Protein AF-A0AAU0QJY4-F1 (afdb_monomer_lite)

Sequence (102 aa):
MRVPVTRESMEHEYDYDPIPFKVVSFLWDELPRDVQAQIIDDGLVGECWPGMDYALWYAAHHDLIVPGYLLDMVEEEMNKTGDYCGLISSIATLRATNSKMA

pLDDT: mean 88.38, std 10.0, range [55.97, 97.38]

Radius of gyration: 12.96 Å; chains: 1; bounding box: 31×26×38 Å

Foldseek 3Di:
DQDDLDPVLLCVLCVVPVLLSVQCNVCVVVDDSVLSSVCSVCSVVVNSVVSSLSSLQCCLVVLHADDPVSLVVVVVVCVVVVPDPNNPVSSVSNVVSVVVVD

Structure (mmCIF, N/CA/C/O backbone):
data_AF-A0AAU0QJY4-F1
#
_entry.id   AF-A0AAU0QJY4-F1
#
loop_
_atom_site.group_PDB
_atom_site.id
_atom_site.type_symbol
_atom_site.label_atom_id
_atom_site.label_alt_id
_atom_site.label_comp_id
_atom_site.label_asym_id
_atom_site.label_entity_id
_atom_site.label_seq_id
_atom_site.pdbx_PDB_ins_code
_atom_site.Cartn_x
_atom_site.Cartn_y
_atom_site.Cartn_z
_atom_site.occupancy
_atom_site.B_iso_or_equiv
_atom_site.auth_seq_id
_atom_site.auth_comp_id
_atom_site.auth_asym_id
_atom_site.auth_atom_id
_atom_site.pdbx_PDB_model_num
ATOM 1 N N . MET A 1 1 ? 8.541 -3.153 -21.804 1.00 56.38 1 MET A N 1
ATOM 2 C CA . MET A 1 1 ? 8.142 -4.569 -21.634 1.00 56.38 1 MET A CA 1
ATOM 3 C C . MET A 1 1 ? 7.015 -4.548 -20.614 1.00 56.38 1 MET A C 1
ATOM 5 O O . MET A 1 1 ? 7.189 -3.836 -19.641 1.00 56.38 1 MET A O 1
ATOM 9 N N . ARG A 1 2 ? 5.849 -5.166 -20.852 1.00 73.19 2 ARG A N 1
ATOM 10 C CA . ARG A 1 2 ? 4.799 -5.205 -19.813 1.00 73.19 2 ARG A CA 1
ATOM 11 C C . ARG A 1 2 ? 5.131 -6.336 -18.851 1.00 73.19 2 ARG A C 1
ATOM 13 O O . ARG A 1 2 ? 5.267 -7.470 -19.310 1.00 73.19 2 ARG A O 1
ATOM 20 N N . VAL A 1 3 ? 5.304 -6.018 -17.575 1.00 81.62 3 VAL A N 1
ATOM 21 C CA . VAL A 1 3 ? 5.555 -7.022 -16.541 1.00 81.62 3 VAL A CA 1
ATOM 22 C C . VAL A 1 3 ? 4.260 -7.793 -16.270 1.00 81.62 3 VAL A C 1
ATOM 24 O O . VAL A 1 3 ? 3.171 -7.216 -16.352 1.00 81.62 3 VAL A O 1
ATOM 27 N N . PRO A 1 4 ? 4.323 -9.117 -16.049 1.00 91.81 4 PRO A N 1
ATOM 28 C CA . PRO A 1 4 ? 3.143 -9.896 -15.704 1.00 91.81 4 PRO A CA 1
ATOM 29 C C . PRO A 1 4 ? 2.479 -9.385 -14.419 1.00 91.81 4 PRO A C 1
ATOM 31 O O . PRO A 1 4 ? 3.147 -9.165 -13.418 1.00 91.81 4 PRO A O 1
ATOM 34 N N . VAL A 1 5 ? 1.147 -9.275 -14.409 1.00 94.94 5 VAL A N 1
ATOM 35 C CA . VAL A 1 5 ? 0.397 -8.934 -13.188 1.00 94.94 5 VAL A CA 1
ATOM 36 C C . VAL A 1 5 ? 0.322 -10.168 -12.291 1.00 94.94 5 VAL A C 1
ATOM 38 O O . VAL A 1 5 ? -0.579 -11.001 -12.435 1.00 94.94 5 VAL A O 1
ATOM 41 N N . THR A 1 6 ? 1.329 -10.333 -11.435 1.00 96.19 6 THR A N 1
ATOM 42 C CA . THR A 1 6 ? 1.496 -11.484 -10.540 1.00 96.19 6 THR A CA 1
ATOM 43 C C . THR A 1 6 ? 2.076 -11.053 -9.197 1.00 96.19 6 THR A C 1
ATOM 45 O O . THR A 1 6 ? 2.751 -10.029 -9.115 1.00 96.19 6 THR A O 1
ATOM 48 N N . ARG A 1 7 ? 1.846 -11.864 -8.155 1.00 96.38 7 ARG A N 1
ATOM 49 C CA . ARG A 1 7 ? 2.431 -11.636 -6.826 1.00 96.38 7 ARG A CA 1
ATOM 50 C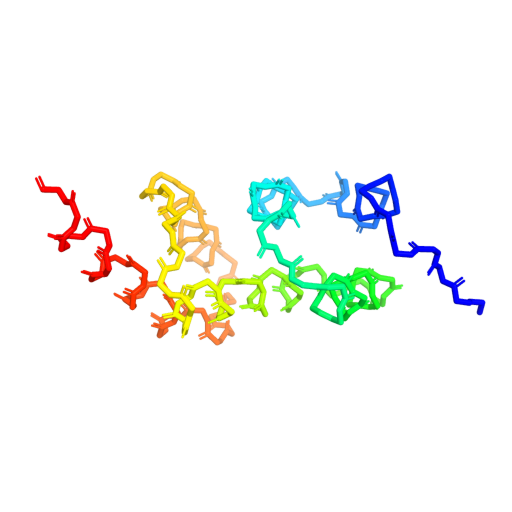 C . ARG A 1 7 ? 3.961 -11.619 -6.875 1.00 96.38 7 ARG A C 1
ATOM 52 O O . ARG A 1 7 ? 4.554 -10.741 -6.275 1.00 96.38 7 ARG A O 1
ATOM 59 N N . GLU A 1 8 ? 4.574 -12.530 -7.629 1.00 97.06 8 GLU A N 1
ATOM 60 C CA . GLU A 1 8 ? 6.035 -12.604 -7.797 1.00 97.06 8 GLU A CA 1
ATOM 61 C C . GLU A 1 8 ? 6.604 -11.327 -8.431 1.00 97.06 8 GLU A C 1
ATOM 63 O O . GLU A 1 8 ? 7.637 -10.825 -8.003 1.00 97.06 8 GLU A O 1
ATOM 68 N N . SER A 1 9 ? 5.907 -10.761 -9.420 1.00 95.00 9 SER A N 1
ATOM 69 C CA . SER A 1 9 ? 6.300 -9.476 -10.000 1.00 95.00 9 SER A CA 1
ATOM 70 C C . SER A 1 9 ? 6.170 -8.334 -8.997 1.00 95.00 9 SER A C 1
ATOM 72 O O . SER A 1 9 ? 7.101 -7.556 -8.865 1.00 95.00 9 SER A O 1
ATOM 74 N N . MET A 1 10 ? 5.066 -8.261 -8.247 1.00 95.75 10 MET A N 1
ATOM 75 C CA . MET A 1 10 ? 4.928 -7.268 -7.176 1.00 95.75 10 MET A CA 1
ATOM 76 C C . MET A 1 10 ? 6.032 -7.417 -6.120 1.00 95.75 10 MET A C 1
ATOM 78 O O . MET A 1 10 ? 6.646 -6.425 -5.754 1.00 95.75 10 MET A O 1
ATOM 82 N N . GLU A 1 11 ? 6.330 -8.644 -5.681 1.00 96.25 11 GLU A N 1
ATOM 83 C CA . GLU A 1 11 ? 7.413 -8.930 -4.735 1.00 96.25 11 GLU A CA 1
ATOM 84 C C . GLU A 1 11 ? 8.759 -8.429 -5.259 1.00 96.25 11 GLU A C 1
ATOM 86 O O . GLU A 1 11 ? 9.465 -7.740 -4.532 1.00 96.25 11 GLU A O 1
ATOM 91 N N . HIS A 1 12 ? 9.087 -8.714 -6.521 1.00 95.75 12 HIS A N 1
ATOM 92 C CA . HIS A 1 12 ? 10.338 -8.267 -7.131 1.00 95.75 12 HIS A CA 1
ATOM 93 C C . HIS A 1 12 ? 10.472 -6.743 -7.178 1.00 95.75 12 HIS A C 1
ATOM 95 O O . HIS A 1 12 ? 11.543 -6.222 -6.890 1.00 95.75 12 HIS A O 1
ATOM 101 N N . GLU A 1 13 ? 9.399 -6.031 -7.529 1.00 94.56 13 GLU A N 1
ATOM 102 C CA . GLU A 1 13 ? 9.454 -4.571 -7.6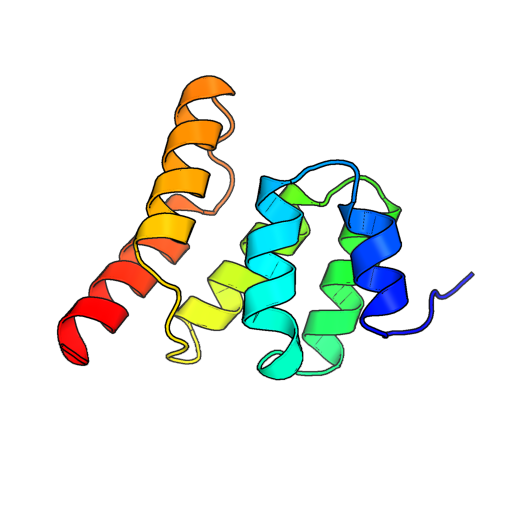39 1.00 94.56 13 GLU A CA 1
ATOM 103 C C . GLU A 1 13 ? 9.431 -3.870 -6.274 1.00 94.56 13 GLU A C 1
ATOM 105 O O . GLU A 1 13 ? 9.817 -2.714 -6.194 1.00 94.56 13 GLU A O 1
ATOM 110 N N . TYR A 1 14 ? 8.991 -4.538 -5.202 1.00 94.56 14 TYR A N 1
ATOM 111 C CA . TYR A 1 14 ? 8.821 -3.928 -3.877 1.00 94.56 14 TYR A CA 1
ATOM 112 C C . TYR A 1 14 ? 9.837 -4.406 -2.826 1.00 94.56 14 TYR A C 1
ATOM 114 O O . TYR A 1 14 ? 9.903 -3.813 -1.748 1.00 94.56 14 TYR A O 1
ATOM 122 N N . ASP A 1 15 ? 10.630 -5.453 -3.087 1.00 94.00 15 ASP A N 1
ATOM 123 C CA . ASP A 1 15 ? 11.485 -6.105 -2.077 1.00 94.00 15 ASP A CA 1
ATOM 124 C C . ASP A 1 15 ? 12.536 -5.191 -1.420 1.00 94.00 15 ASP A C 1
ATOM 126 O O . ASP A 1 15 ? 13.010 -5.480 -0.315 1.00 94.00 15 ASP A O 1
ATOM 130 N N . TYR A 1 16 ? 12.872 -4.072 -2.062 1.00 91.69 16 TYR A N 1
ATOM 131 C CA . TYR A 1 16 ? 13.857 -3.114 -1.577 1.00 91.69 16 TYR A CA 1
ATOM 132 C C . TYR A 1 16 ? 13.330 -2.192 -0.468 1.00 91.69 16 TYR A C 1
ATOM 134 O O . TYR A 1 16 ? 14.142 -1.661 0.296 1.00 91.69 16 TYR A O 1
ATOM 142 N N . ASP A 1 17 ? 12.008 -1.999 -0.357 1.00 91.00 17 ASP A N 1
ATOM 143 C CA . ASP A 1 17 ? 11.388 -1.202 0.705 1.00 91.00 17 ASP A CA 1
ATOM 144 C C . ASP A 1 17 ? 10.390 -2.044 1.522 1.00 91.00 17 ASP A C 1
ATOM 146 O O . ASP A 1 17 ? 9.275 -2.341 1.074 1.00 91.00 17 ASP A O 1
ATOM 150 N N . PRO A 1 18 ? 10.750 -2.424 2.764 1.00 93.25 18 PRO A N 1
ATOM 151 C CA . PRO A 1 18 ? 9.961 -3.360 3.550 1.00 93.25 18 PRO A CA 1
ATOM 152 C C . PRO A 1 18 ? 8.583 -2.826 3.962 1.00 93.25 18 PRO A C 1
ATOM 154 O O . PRO A 1 18 ? 7.750 -3.633 4.384 1.00 93.25 18 PRO A O 1
ATOM 157 N N . ILE A 1 19 ? 8.328 -1.513 3.914 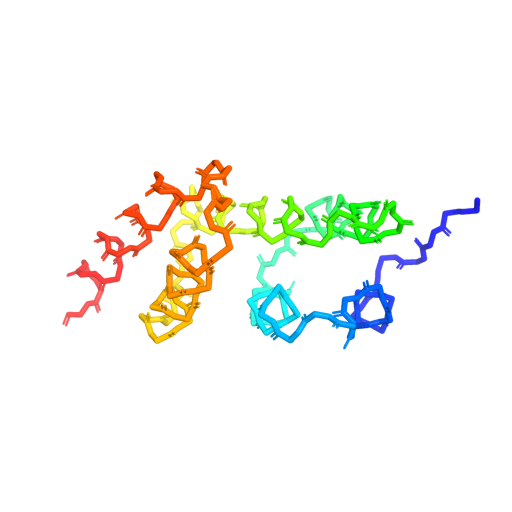1.00 93.19 19 ILE A N 1
ATOM 158 C CA . ILE A 1 19 ? 7.049 -0.938 4.358 1.00 93.19 19 ILE A CA 1
ATOM 159 C C . ILE A 1 19 ? 5.990 -1.009 3.250 1.00 93.19 19 ILE A C 1
ATOM 161 O O . ILE A 1 19 ? 5.007 -1.733 3.461 1.00 93.19 19 ILE A O 1
ATOM 165 N N . PRO A 1 20 ? 6.187 -0.389 2.067 1.00 93.44 20 PRO A N 1
ATOM 166 C CA . PRO A 1 20 ? 5.333 -0.597 0.903 1.00 93.44 20 PRO A CA 1
ATOM 167 C C . PRO A 1 20 ? 5.111 -2.076 0.611 1.00 93.44 20 PRO A C 1
ATOM 169 O O . PRO A 1 20 ? 3.970 -2.503 0.429 1.00 93.44 20 PRO A O 1
ATOM 172 N N . PHE A 1 21 ? 6.176 -2.880 0.675 1.00 95.88 21 PHE A N 1
ATOM 173 C CA . PHE A 1 21 ? 6.089 -4.309 0.420 1.00 95.88 21 PHE A CA 1
ATOM 174 C C . PHE A 1 21 ? 5.098 -5.027 1.341 1.00 95.88 21 PHE A C 1
ATOM 176 O O . PHE A 1 21 ? 4.243 -5.777 0.869 1.00 95.88 21 PHE A O 1
ATOM 183 N N . LYS A 1 22 ? 5.171 -4.792 2.658 1.00 96.56 22 LYS A N 1
ATOM 184 C CA . LYS A 1 22 ? 4.269 -5.430 3.631 1.00 96.56 22 LYS A CA 1
ATOM 185 C C . LYS A 1 22 ? 2.813 -5.039 3.411 1.00 96.56 22 LYS A C 1
ATOM 187 O O . LYS A 1 22 ? 1.941 -5.902 3.495 1.00 96.56 22 LYS A O 1
ATOM 192 N N . VAL A 1 23 ? 2.554 -3.759 3.152 1.00 95.31 23 VAL A N 1
ATOM 193 C CA . VAL A 1 23 ? 1.195 -3.237 2.962 1.00 95.31 23 VAL A CA 1
ATOM 194 C C . VAL A 1 23 ? 0.579 -3.790 1.680 1.00 95.31 23 VAL A C 1
ATOM 196 O O . VAL A 1 23 ? -0.513 -4.358 1.718 1.00 95.31 23 VAL A O 1
ATOM 199 N N . VAL A 1 24 ? 1.295 -3.692 0.559 1.00 96.31 24 VAL A N 1
ATOM 200 C CA . VAL A 1 24 ? 0.819 -4.194 -0.734 1.00 96.31 24 VAL A CA 1
ATOM 201 C C . VAL A 1 24 ? 0.657 -5.714 -0.699 1.00 96.31 24 VAL A C 1
ATOM 203 O O . VAL A 1 24 ? -0.369 -6.226 -1.140 1.00 96.31 24 VAL A O 1
ATOM 206 N N . SER A 1 25 ? 1.599 -6.446 -0.095 1.00 97.31 25 SER A N 1
ATOM 207 C CA . SER A 1 25 ? 1.506 -7.906 0.053 1.00 97.31 25 SER A CA 1
ATOM 208 C C . SER A 1 25 ? 0.285 -8.359 0.845 1.00 97.31 25 SER A C 1
ATOM 210 O O . SER A 1 25 ? -0.279 -9.410 0.529 1.00 97.31 25 SER A O 1
ATOM 212 N N . PHE A 1 26 ? -0.096 -7.589 1.871 1.00 97.19 26 PHE A N 1
ATOM 213 C CA . PHE A 1 26 ? -1.276 -7.848 2.689 1.00 97.19 26 PHE A CA 1
ATOM 214 C C . PHE A 1 26 ? -2.568 -7.639 1.891 1.00 97.19 26 PHE A C 1
ATOM 216 O O . PHE A 1 26 ? -3.470 -8.466 1.968 1.00 97.19 26 PHE A O 1
ATOM 223 N N . LEU A 1 27 ? -2.644 -6.562 1.105 1.00 96.56 27 LEU A N 1
ATOM 224 C CA . LEU A 1 27 ? -3.834 -6.228 0.319 1.00 96.56 27 LEU A CA 1
ATOM 225 C C . LEU A 1 27 ? -3.967 -7.049 -0.968 1.00 96.56 27 LEU A C 1
ATOM 227 O O . LEU A 1 27 ? -5.073 -7.185 -1.476 1.00 96.56 27 LEU A O 1
ATOM 231 N N . TRP A 1 28 ? -2.869 -7.599 -1.491 1.00 96.88 28 TRP A N 1
ATOM 232 C CA . TRP A 1 28 ? -2.756 -8.113 -2.859 1.00 96.88 28 TRP A CA 1
ATOM 233 C C . TRP A 1 28 ? -3.936 -8.962 -3.352 1.00 96.88 28 TRP A C 1
ATOM 235 O O . TRP A 1 28 ? -4.448 -8.705 -4.440 1.00 96.88 28 TRP A O 1
ATOM 245 N N . ASP A 1 29 ? -4.379 -9.951 -2.571 1.00 96.19 29 ASP A N 1
ATOM 246 C CA . ASP A 1 29 ? -5.428 -10.891 -2.998 1.00 96.19 29 ASP A CA 1
ATOM 247 C C . ASP A 1 29 ? -6.838 -10.265 -3.016 1.00 96.19 29 ASP A C 1
ATOM 249 O O . ASP A 1 29 ? -7.724 -10.782 -3.694 1.00 96.19 29 ASP A O 1
ATOM 253 N N . GLU A 1 30 ? -7.031 -9.139 -2.324 1.00 96.00 30 GLU A N 1
ATOM 254 C CA . GLU A 1 30 ? -8.283 -8.367 -2.283 1.00 96.00 30 GLU A CA 1
ATOM 255 C C . GLU A 1 30 ? -8.325 -7.264 -3.358 1.00 96.00 30 GLU A C 1
ATOM 257 O O . GLU A 1 30 ? -9.368 -6.647 -3.599 1.00 96.00 30 GLU A O 1
ATOM 262 N N . LEU A 1 31 ? -7.193 -6.992 -4.019 1.00 96.12 31 LEU A N 1
ATOM 263 C CA . LEU A 1 31 ? -7.103 -5.967 -5.054 1.00 96.12 31 LEU A CA 1
ATOM 264 C C . LEU A 1 31 ? -7.548 -6.518 -6.417 1.00 96.12 31 LEU A C 1
ATOM 266 O O . LEU A 1 31 ? -7.117 -7.599 -6.830 1.00 96.12 31 LEU A O 1
ATOM 270 N N . PRO A 1 32 ? -8.368 -5.771 -7.174 1.00 96.69 32 PRO A N 1
ATOM 271 C CA . PRO A 1 32 ? -8.737 -6.159 -8.522 1.00 96.69 32 PRO A CA 1
ATOM 272 C C . PRO A 1 32 ? -7.531 -6.030 -9.461 1.00 96.69 32 PRO A C 1
ATOM 274 O O . PRO A 1 32 ? -6.556 -5.321 -9.199 1.00 96.69 32 PRO A O 1
ATOM 277 N N . ARG A 1 33 ? -7.584 -6.751 -10.585 1.00 94.94 33 ARG A N 1
ATOM 278 C CA . ARG A 1 33 ? -6.438 -6.909 -11.493 1.00 94.94 33 ARG A CA 1
ATOM 279 C C . ARG A 1 33 ? -5.907 -5.607 -12.092 1.00 94.94 33 ARG A C 1
ATOM 281 O O . ARG A 1 33 ? -4.732 -5.540 -12.432 1.00 94.94 33 ARG A O 1
ATOM 288 N N . ASP A 1 34 ? -6.769 -4.625 -12.299 1.00 95.25 34 ASP A N 1
ATOM 289 C CA . ASP A 1 34 ? -6.412 -3.292 -12.784 1.00 95.25 34 ASP A CA 1
ATOM 290 C C . ASP A 1 34 ? -5.625 -2.503 -11.7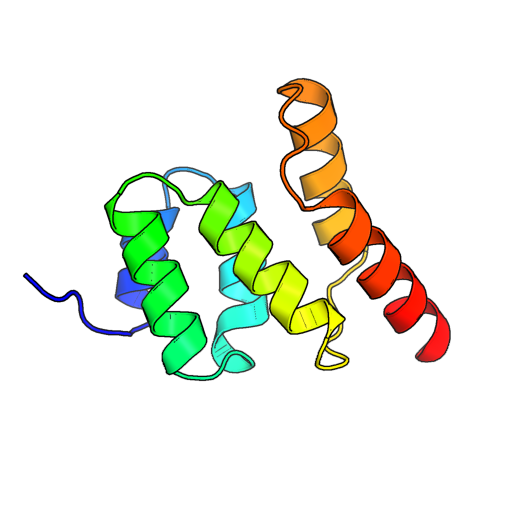34 1.00 95.25 34 ASP A C 1
ATOM 292 O O . ASP A 1 34 ? -4.600 -1.912 -12.066 1.00 95.25 34 ASP A O 1
ATOM 296 N N . VAL A 1 35 ? -6.026 -2.586 -10.464 1.00 96.19 35 VAL A N 1
ATOM 297 C CA . VAL A 1 35 ? -5.280 -1.991 -9.347 1.00 96.19 35 VAL A CA 1
ATOM 298 C C . VAL A 1 35 ? -3.932 -2.686 -9.158 1.00 96.19 35 VAL A C 1
ATOM 300 O O . VAL A 1 35 ? -2.906 -2.022 -9.055 1.00 96.19 35 VAL A O 1
ATOM 303 N N . GLN A 1 36 ? -3.908 -4.021 -9.209 1.00 97.38 36 GLN A N 1
ATOM 304 C CA . GLN A 1 36 ? -2.666 -4.802 -9.183 1.00 97.38 36 GLN A CA 1
ATOM 305 C C . GLN A 1 36 ? -1.702 -4.416 -10.319 1.00 97.38 36 GLN A C 1
ATOM 307 O O . GLN A 1 36 ? -0.491 -4.386 -10.112 1.00 97.38 36 GLN A O 1
ATOM 312 N N . ALA A 1 37 ? -2.225 -4.133 -11.517 1.00 95.56 37 ALA A N 1
ATOM 313 C CA . ALA A 1 37 ? -1.411 -3.713 -12.654 1.00 95.56 37 ALA A CA 1
ATOM 314 C C . ALA A 1 37 ? -0.775 -2.337 -12.424 1.00 95.56 37 ALA A C 1
ATOM 316 O O . ALA A 1 37 ? 0.418 -2.191 -12.664 1.00 95.56 37 ALA A O 1
ATOM 317 N N . GLN A 1 38 ? -1.546 -1.367 -11.919 1.00 94.88 38 GLN A N 1
ATOM 318 C CA . GLN A 1 38 ? -1.032 -0.032 -11.603 1.00 94.88 38 GLN A CA 1
ATOM 319 C C . GLN A 1 38 ? 0.068 -0.088 -10.537 1.00 94.88 38 GLN A C 1
ATOM 321 O O . GLN A 1 38 ? 1.112 0.518 -10.716 1.00 94.88 38 GLN A O 1
ATOM 326 N N . ILE A 1 39 ? -0.127 -0.874 -9.475 1.00 94.81 39 ILE A N 1
ATOM 327 C CA . ILE A 1 39 ? 0.864 -1.045 -8.400 1.00 94.81 39 ILE A CA 1
ATOM 328 C C . ILE A 1 39 ? 2.191 -1.590 -8.938 1.00 94.81 39 ILE A C 1
ATOM 330 O O . ILE A 1 39 ? 3.258 -1.120 -8.555 1.00 94.81 39 ILE A O 1
ATOM 334 N N . ILE A 1 40 ? 2.144 -2.579 -9.836 1.00 94.50 40 ILE A N 1
ATOM 335 C CA . ILE A 1 40 ? 3.359 -3.102 -10.475 1.00 94.50 40 ILE A CA 1
ATOM 336 C C . ILE A 1 40 ? 4.006 -2.037 -11.368 1.00 94.50 40 ILE A C 1
ATOM 338 O O . ILE A 1 40 ? 5.228 -1.904 -11.351 1.00 94.50 40 ILE A O 1
ATOM 342 N N . ASP A 1 41 ? 3.213 -1.277 -12.128 1.00 94.12 41 ASP A N 1
ATOM 343 C CA . ASP A 1 41 ? 3.725 -0.184 -12.962 1.00 94.12 41 ASP A CA 1
ATOM 344 C C . ASP A 1 41 ? 4.402 0.915 -12.117 1.00 94.12 41 ASP A C 1
ATOM 346 O O . ASP A 1 41 ? 5.454 1.413 -12.519 1.00 94.12 41 ASP A O 1
ATOM 350 N N . ASP A 1 42 ? 3.869 1.229 -10.932 1.00 91.50 42 ASP A N 1
ATOM 351 C CA . ASP A 1 42 ? 4.467 2.174 -9.980 1.00 91.50 42 ASP A CA 1
ATOM 352 C C . ASP A 1 42 ? 5.785 1.623 -9.402 1.00 91.50 42 ASP A C 1
ATOM 354 O O . ASP A 1 42 ? 6.806 2.315 -9.384 1.00 91.50 42 ASP A O 1
ATOM 358 N N . GLY A 1 43 ? 5.812 0.346 -9.004 1.00 90.06 43 GLY A N 1
ATOM 359 C CA . GLY A 1 43 ? 7.036 -0.326 -8.553 1.00 90.06 43 GLY A CA 1
ATOM 360 C C . GLY A 1 43 ? 8.154 -0.287 -9.604 1.00 90.06 43 GLY A C 1
ATOM 361 O O . GLY A 1 43 ? 9.284 0.093 -9.297 1.00 90.06 43 GLY A O 1
ATOM 362 N N . LEU A 1 44 ? 7.815 -0.548 -10.871 1.00 90.00 44 LEU A N 1
ATOM 363 C CA . LEU A 1 44 ? 8.764 -0.563 -11.993 1.00 90.00 44 LEU A CA 1
ATOM 364 C C . LEU A 1 44 ? 9.483 0.763 -12.242 1.00 90.00 44 LEU A C 1
ATOM 366 O O . LEU A 1 44 ? 10.590 0.777 -12.788 1.00 90.00 44 LEU A O 1
ATOM 370 N N . VAL A 1 45 ? 8.849 1.887 -11.906 1.00 89.75 45 VAL A N 1
ATOM 371 C CA . VAL A 1 45 ? 9.450 3.222 -12.047 1.00 89.75 45 VAL A CA 1
ATOM 372 C C . VAL A 1 45 ? 10.139 3.695 -10.762 1.00 89.75 45 VAL A C 1
ATOM 374 O O . VAL A 1 45 ? 10.641 4.817 -10.718 1.00 89.75 45 VAL A O 1
ATOM 377 N N . GLY A 1 46 ? 10.230 2.832 -9.744 1.00 86.94 46 GLY A N 1
ATOM 378 C CA . GLY A 1 46 ? 10.817 3.137 -8.439 1.00 86.94 46 GLY A CA 1
ATOM 379 C C . GLY A 1 46 ? 9.865 3.865 -7.488 1.00 86.94 46 GLY A C 1
ATOM 380 O O . GLY A 1 46 ? 10.308 4.422 -6.483 1.00 86.94 46 GLY A O 1
ATOM 381 N N . GLU A 1 47 ? 8.565 3.865 -7.780 1.00 88.06 47 GLU A N 1
ATOM 382 C CA . GLU A 1 47 ? 7.516 4.577 -7.048 1.00 88.06 47 GLU A CA 1
ATOM 383 C C . GLU A 1 47 ? 6.693 3.627 -6.154 1.00 88.06 47 GLU A C 1
ATOM 385 O O . GLU A 1 47 ? 5.465 3.679 -6.098 1.00 88.06 47 GLU A O 1
ATOM 390 N N . CYS A 1 48 ? 7.371 2.778 -5.372 1.00 90.25 48 CYS A N 1
ATOM 391 C CA . CYS A 1 48 ? 6.702 1.854 -4.446 1.00 90.25 48 CYS A CA 1
ATOM 392 C C . CYS A 1 48 ? 5.783 2.552 -3.430 1.00 90.25 48 CYS A C 1
ATOM 394 O O . CYS A 1 48 ? 4.733 2.013 -3.074 1.00 90.25 48 CYS A O 1
ATOM 396 N N . TRP A 1 49 ? 6.158 3.747 -2.967 1.00 90.69 49 TRP A N 1
ATOM 397 C CA . TRP A 1 49 ? 5.357 4.547 -2.036 1.00 90.69 49 TRP A CA 1
ATOM 398 C C . TRP A 1 49 ? 4.041 5.030 -2.665 1.00 90.69 49 TRP A C 1
ATOM 400 O O . TRP A 1 49 ? 2.994 4.746 -2.083 1.00 90.69 49 TRP A O 1
ATOM 410 N N . PRO A 1 50 ? 4.046 5.667 -3.853 1.00 90.44 50 PRO A N 1
ATOM 411 C CA . PRO A 1 50 ? 2.825 5.915 -4.619 1.00 90.44 50 PRO A CA 1
ATOM 412 C C . PRO A 1 50 ? 1.959 4.675 -4.865 1.00 90.44 50 PRO A C 1
ATOM 414 O O . PRO A 1 50 ? 0.755 4.732 -4.623 1.00 90.44 50 PRO A O 1
ATOM 417 N N . GLY A 1 51 ? 2.540 3.533 -5.248 1.00 92.44 51 GLY A N 1
ATOM 418 C CA . GLY A 1 51 ? 1.735 2.323 -5.453 1.00 92.44 51 GLY A CA 1
ATOM 419 C C . GLY A 1 51 ? 1.147 1.756 -4.149 1.00 92.44 51 GLY A C 1
ATOM 420 O O . GLY A 1 51 ? 0.014 1.271 -4.130 1.00 92.44 51 GLY A O 1
ATOM 421 N N . MET A 1 52 ? 1.851 1.885 -3.017 1.00 93.94 52 MET A N 1
ATOM 422 C CA . MET A 1 52 ? 1.284 1.593 -1.693 1.00 93.94 52 MET A CA 1
ATOM 423 C C . MET A 1 52 ? 0.151 2.564 -1.331 1.00 93.94 52 MET A C 1
ATOM 425 O O . MET A 1 52 ? -0.879 2.118 -0.823 1.00 93.94 52 MET A O 1
ATOM 429 N N . ASP A 1 53 ? 0.312 3.867 -1.581 1.00 91.31 53 ASP A N 1
ATOM 430 C CA . ASP A 1 53 ? -0.746 4.864 -1.362 1.00 91.31 53 ASP A CA 1
ATOM 431 C C . ASP A 1 53 ? -1.983 4.535 -2.194 1.00 91.31 53 ASP A C 1
ATOM 433 O O . ASP A 1 53 ? -3.096 4.530 -1.671 1.00 91.31 53 ASP A O 1
ATOM 437 N N . TYR A 1 54 ? -1.799 4.126 -3.449 1.00 92.19 54 TYR A N 1
ATOM 438 C CA . TYR A 1 54 ? -2.901 3.689 -4.295 1.00 92.19 54 TYR A CA 1
ATOM 439 C C . TYR A 1 54 ? -3.620 2.450 -3.735 1.00 92.19 54 TYR A C 1
ATOM 441 O O . TYR A 1 54 ? -4.854 2.408 -3.708 1.00 92.19 54 TYR A O 1
ATOM 449 N N . ALA A 1 55 ? -2.876 1.476 -3.201 1.00 94.38 55 ALA A N 1
ATOM 450 C CA . ALA A 1 55 ? -3.454 0.310 -2.533 1.00 94.38 55 ALA A CA 1
ATOM 451 C C . ALA A 1 55 ? -4.258 0.695 -1.275 1.00 94.38 55 ALA A C 1
ATOM 453 O O . ALA A 1 55 ? -5.372 0.206 -1.072 1.00 94.38 55 ALA A O 1
ATOM 454 N N . LEU A 1 56 ? -3.726 1.596 -0.441 1.00 93.69 56 LEU A N 1
ATOM 455 C CA . LEU A 1 56 ? -4.397 2.085 0.768 1.00 93.69 56 LEU A CA 1
ATOM 456 C C . LEU A 1 56 ? -5.625 2.941 0.440 1.00 93.69 56 LEU A C 1
ATOM 458 O O . LEU A 1 56 ? -6.658 2.811 1.098 1.00 93.69 56 LEU A O 1
ATOM 462 N N . TRP A 1 57 ? -5.542 3.777 -0.594 1.00 92.88 57 TRP A N 1
ATOM 463 C CA . TRP A 1 57 ? -6.671 4.536 -1.117 1.00 92.88 57 TRP A CA 1
ATOM 464 C C . TRP A 1 57 ? -7.786 3.602 -1.590 1.00 92.88 57 TRP A C 1
ATOM 466 O O . TRP A 1 57 ? -8.946 3.805 -1.221 1.00 92.88 57 TRP A O 1
ATOM 476 N N . TYR A 1 58 ? -7.449 2.549 -2.343 1.00 94.12 58 TYR A N 1
ATOM 477 C CA . TYR A 1 58 ? -8.423 1.550 -2.776 1.00 94.12 58 TYR A CA 1
ATOM 478 C C . TYR A 1 58 ? -9.073 0.869 -1.568 1.00 94.12 58 TYR A C 1
ATOM 480 O O . TYR A 1 58 ? -10.297 0.842 -1.453 1.00 94.12 58 TYR A O 1
ATOM 488 N N . ALA A 1 59 ? -8.267 0.404 -0.612 1.00 93.56 59 ALA A N 1
ATOM 489 C CA . ALA A 1 59 ? -8.767 -0.213 0.610 1.00 93.56 59 ALA A CA 1
ATOM 490 C C . ALA A 1 59 ? -9.744 0.703 1.373 1.00 93.56 59 ALA A C 1
ATOM 492 O O . ALA A 1 59 ? -10.807 0.252 1.802 1.00 93.56 59 ALA A O 1
ATOM 493 N N . ALA A 1 60 ? -9.432 2.000 1.466 1.00 91.56 60 ALA A N 1
ATOM 494 C CA . ALA A 1 60 ? -10.266 2.999 2.128 1.00 91.56 60 ALA A CA 1
ATOM 495 C C . ALA A 1 60 ? -11.631 3.215 1.448 1.00 91.56 60 ALA A C 1
ATOM 497 O O . ALA A 1 60 ? -12.618 3.470 2.137 1.00 91.56 60 ALA A O 1
ATOM 498 N N . HIS A 1 61 ? -11.700 3.122 0.117 1.00 90.44 61 HIS A N 1
ATOM 499 C CA . HIS A 1 61 ? -12.925 3.370 -0.660 1.00 90.44 61 HIS A CA 1
ATOM 500 C C . HIS A 1 61 ? -13.753 2.107 -0.925 1.00 90.44 61 HIS A C 1
ATOM 502 O O . HIS A 1 61 ? -14.885 2.209 -1.399 1.00 90.44 61 HIS A O 1
ATOM 508 N N . HIS A 1 62 ? -13.202 0.934 -0.614 1.00 90.94 62 HIS A N 1
ATOM 509 C CA . HIS A 1 62 ? -13.825 -0.370 -0.841 1.00 90.94 62 HIS A CA 1
ATOM 510 C C . HIS A 1 62 ? -14.056 -1.156 0.461 1.00 90.94 62 HIS A C 1
ATOM 512 O O . HIS A 1 62 ? -14.221 -2.372 0.423 1.00 90.94 62 HIS A O 1
ATOM 518 N N . ASP A 1 63 ? -14.081 -0.458 1.603 1.00 87.00 63 ASP A N 1
ATOM 519 C CA . ASP A 1 63 ? -14.347 -1.016 2.937 1.00 87.00 63 ASP A CA 1
ATOM 520 C C . ASP A 1 63 ? -13.428 -2.198 3.321 1.00 87.00 63 ASP A C 1
ATOM 522 O O . ASP A 1 63 ? -13.818 -3.077 4.095 1.00 87.00 63 ASP A O 1
ATOM 526 N N . LEU A 1 64 ? -12.192 -2.220 2.806 1.00 91.62 64 LEU A N 1
ATOM 527 C CA . LEU A 1 64 ? -11.205 -3.229 3.186 1.00 91.62 64 LEU A CA 1
ATOM 528 C C . LEU A 1 64 ? -10.591 -2.893 4.549 1.00 91.62 64 LEU A C 1
ATOM 530 O O . LEU A 1 64 ? -10.367 -1.732 4.899 1.00 91.62 64 LEU A O 1
ATOM 534 N N . ILE A 1 65 ? -10.279 -3.936 5.316 1.00 90.25 65 ILE A N 1
ATOM 535 C CA . ILE A 1 65 ? -9.658 -3.808 6.635 1.00 90.25 65 ILE A CA 1
ATOM 536 C C . ILE A 1 65 ? -8.145 -3.853 6.472 1.00 90.25 65 ILE A C 1
ATOM 538 O O . ILE A 1 65 ? -7.603 -4.850 6.001 1.00 90.25 65 ILE A O 1
ATOM 542 N N . VAL A 1 66 ? -7.458 -2.819 6.953 1.00 91.81 66 VAL A N 1
ATOM 543 C CA . VAL A 1 66 ? -5.997 -2.825 7.094 1.00 91.81 66 VAL A CA 1
ATOM 544 C C . VAL A 1 66 ? -5.654 -2.826 8.581 1.00 91.81 66 VAL A C 1
ATOM 546 O O . VAL A 1 66 ? -6.085 -1.918 9.292 1.00 91.81 66 VAL A O 1
ATOM 549 N N . PRO A 1 67 ? -4.891 -3.808 9.089 1.00 93.25 67 PRO A N 1
ATOM 550 C CA . PRO A 1 67 ? -4.502 -3.860 10.490 1.00 93.25 67 PRO A CA 1
ATOM 551 C C . PRO A 1 67 ? -3.871 -2.556 10.980 1.00 93.25 67 PRO A C 1
ATOM 553 O O . PRO A 1 67 ? -2.979 -2.009 10.333 1.00 93.25 67 PRO A O 1
ATOM 556 N N . GLY A 1 68 ? -4.287 -2.094 12.164 1.00 91.44 68 GLY A N 1
ATOM 557 C CA . GLY A 1 68 ? -3.805 -0.833 12.740 1.00 91.44 68 GLY A CA 1
ATOM 558 C C . GLY A 1 68 ? -2.279 -0.747 12.823 1.00 91.44 68 GLY A C 1
ATOM 559 O O . GLY A 1 68 ? -1.724 0.278 12.460 1.00 91.44 68 GLY A O 1
ATOM 560 N N . TYR A 1 69 ? -1.601 -1.850 13.161 1.00 93.19 69 TYR A N 1
ATOM 561 C CA . TYR A 1 69 ? -0.137 -1.880 13.241 1.00 93.19 69 TYR A CA 1
ATOM 562 C C . TYR A 1 69 ? 0.557 -1.602 11.894 1.00 93.19 69 TYR A C 1
ATOM 564 O O . TYR A 1 69 ? 1.665 -1.079 11.888 1.00 93.19 69 TYR A O 1
ATOM 572 N N . LEU A 1 70 ? -0.061 -1.947 10.752 1.00 93.56 70 LEU A N 1
ATOM 573 C CA . LEU A 1 70 ? 0.490 -1.612 9.432 1.00 93.56 70 LEU A CA 1
ATOM 574 C C . LEU A 1 70 ? 0.341 -0.118 9.150 1.00 93.56 70 LEU A C 1
ATOM 576 O O . LEU A 1 70 ? 1.263 0.491 8.619 1.00 93.56 70 LEU A O 1
ATOM 580 N N . LEU A 1 71 ? -0.791 0.472 9.542 1.00 92.81 71 LEU A N 1
ATOM 581 C CA . LEU A 1 71 ? -1.019 1.913 9.428 1.00 92.81 71 LEU A CA 1
ATOM 582 C C . LEU A 1 71 ? -0.055 2.694 10.329 1.00 92.81 71 LEU A C 1
ATOM 584 O O . LEU A 1 71 ? 0.541 3.661 9.871 1.00 92.81 71 LEU A O 1
ATOM 588 N N . ASP A 1 72 ? 0.151 2.230 11.566 1.00 92.19 72 ASP A N 1
ATOM 589 C CA . ASP A 1 72 ? 1.115 2.812 12.504 1.00 92.19 72 ASP A CA 1
ATOM 590 C C . ASP A 1 72 ? 2.537 2.777 11.910 1.00 92.19 72 ASP A C 1
ATOM 592 O O . ASP A 1 72 ? 3.238 3.783 11.932 1.00 92.19 72 ASP A O 1
ATOM 596 N N . MET A 1 73 ? 2.947 1.653 11.306 1.00 92.44 73 MET A N 1
ATOM 597 C CA . MET A 1 73 ? 4.255 1.535 10.644 1.00 92.44 73 MET A CA 1
ATOM 598 C C . MET A 1 73 ? 4.434 2.524 9.485 1.00 92.44 73 MET A C 1
ATOM 600 O O . MET A 1 73 ? 5.514 3.095 9.334 1.00 92.44 73 MET A O 1
ATOM 604 N N . VAL A 1 74 ? 3.399 2.713 8.661 1.00 91.50 74 VAL A N 1
ATOM 605 C CA . VAL A 1 74 ? 3.432 3.676 7.550 1.00 91.50 74 VAL A CA 1
ATOM 606 C C . VAL A 1 74 ? 3.554 5.098 8.093 1.00 91.50 74 VAL A C 1
ATOM 608 O O . VAL A 1 74 ? 4.442 5.833 7.670 1.00 91.50 74 VAL A O 1
ATOM 611 N N . GLU A 1 75 ? 2.726 5.475 9.071 1.00 89.69 75 GLU A N 1
ATOM 612 C CA . GLU A 1 75 ? 2.782 6.804 9.690 1.00 89.69 75 GLU A CA 1
ATOM 613 C C . GLU A 1 75 ? 4.132 7.071 10.370 1.00 89.69 75 GLU A C 1
ATOM 615 O O . GLU A 1 75 ? 4.684 8.164 10.244 1.00 89.69 75 GLU A O 1
ATOM 620 N N . GLU A 1 76 ? 4.689 6.094 11.089 1.00 91.12 76 GLU A N 1
ATOM 621 C CA . GLU A 1 76 ? 6.006 6.213 11.720 1.00 91.12 76 GLU A CA 1
ATOM 622 C C . GLU A 1 76 ? 7.102 6.509 10.699 1.00 91.12 76 GLU A C 1
ATOM 624 O O . GLU A 1 76 ? 7.969 7.346 10.956 1.00 91.12 76 GLU A O 1
ATOM 629 N N . GLU A 1 77 ? 7.076 5.845 9.547 1.00 89.12 77 GLU A N 1
ATOM 630 C CA . GLU A 1 77 ? 8.091 6.050 8.524 1.00 89.12 77 GLU A CA 1
ATOM 631 C C . GLU A 1 77 ? 7.892 7.363 7.763 1.00 89.12 77 GLU A C 1
ATOM 633 O O . GLU A 1 77 ? 8.860 8.103 7.600 1.00 89.12 77 GLU A O 1
ATOM 638 N N . MET A 1 78 ? 6.651 7.734 7.426 1.00 86.75 78 MET A N 1
ATOM 639 C CA . MET A 1 78 ? 6.334 9.056 6.863 1.00 86.75 78 MET A CA 1
ATOM 640 C C . MET A 1 78 ? 6.820 10.194 7.771 1.00 86.75 78 MET A C 1
ATOM 642 O O . MET A 1 78 ? 7.398 11.178 7.309 1.00 86.75 78 MET A O 1
ATOM 646 N N . ASN A 1 79 ? 6.635 10.053 9.088 1.00 85.94 79 ASN A N 1
ATOM 647 C CA . ASN A 1 79 ? 7.100 11.038 10.063 1.00 85.94 79 ASN A CA 1
ATOM 648 C C . ASN A 1 79 ? 8.635 11.150 10.105 1.00 85.94 79 ASN A C 1
ATOM 650 O O . ASN A 1 79 ? 9.155 12.236 10.368 1.00 85.94 79 ASN A O 1
ATOM 654 N N . LYS A 1 80 ? 9.372 10.057 9.854 1.00 86.56 80 LYS A N 1
ATOM 655 C CA . LYS A 1 80 ? 10.847 1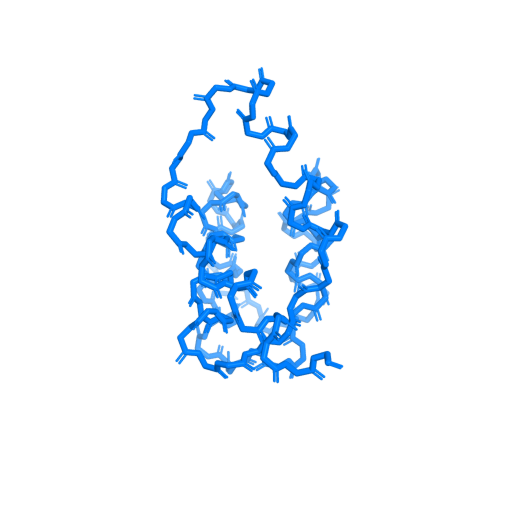0.063 9.808 1.00 86.56 80 LYS A CA 1
ATOM 656 C C . LYS A 1 80 ? 11.381 10.686 8.523 1.00 86.56 80 LYS A C 1
ATOM 658 O O . LYS A 1 80 ? 12.356 11.432 8.580 1.00 86.56 80 LYS A O 1
ATOM 663 N N . THR A 1 81 ? 10.784 10.353 7.382 1.00 81.06 81 THR A N 1
ATOM 664 C CA . THR A 1 81 ? 11.240 10.810 6.060 1.00 81.06 81 THR A CA 1
ATOM 665 C C . THR A 1 81 ? 10.749 12.217 5.732 1.00 81.06 81 THR A C 1
ATOM 667 O O . THR A 1 81 ? 11.376 12.917 4.938 1.00 81.06 81 THR A O 1
ATOM 670 N N . GLY A 1 82 ? 9.665 12.660 6.377 1.00 69.44 82 GLY A N 1
ATOM 671 C CA . GLY A 1 82 ? 8.993 13.918 6.072 1.00 69.44 82 GLY A CA 1
ATOM 672 C C . GLY A 1 82 ? 8.186 13.866 4.773 1.00 69.44 82 GLY A C 1
ATOM 673 O O . GLY A 1 82 ? 7.814 14.922 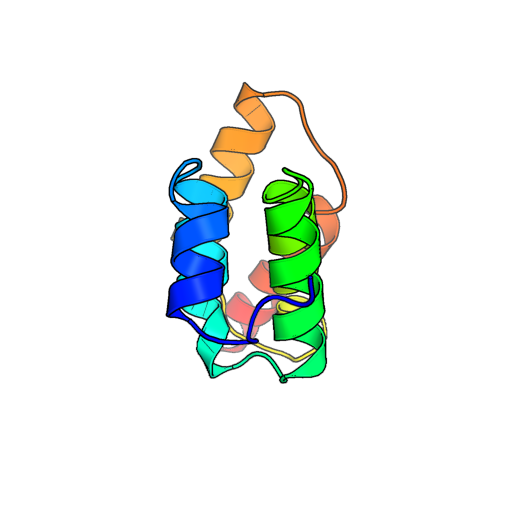4.260 1.00 69.44 82 GLY A O 1
ATOM 674 N N . ASP A 1 83 ? 7.934 12.666 4.243 1.00 66.50 83 ASP A N 1
ATOM 675 C CA . ASP A 1 83 ? 7.203 12.453 2.999 1.00 66.50 83 ASP A CA 1
ATOM 676 C C . ASP A 1 83 ? 5.732 12.120 3.293 1.00 66.50 83 ASP A C 1
ATOM 678 O O . ASP A 1 83 ? 5.393 11.031 3.756 1.00 66.50 83 ASP A O 1
ATOM 682 N N . TYR A 1 84 ? 4.855 13.108 3.093 1.00 61.16 84 TYR A N 1
ATOM 683 C CA . TYR A 1 84 ? 3.443 13.060 3.501 1.00 61.16 84 TYR A CA 1
ATOM 684 C C . TYR A 1 84 ? 2.460 12.887 2.332 1.00 61.16 84 TYR A C 1
ATOM 686 O O . TYR A 1 84 ? 1.274 13.201 2.474 1.00 61.16 84 TYR A O 1
ATOM 694 N N . CYS A 1 85 ? 2.924 12.447 1.163 1.00 56.59 85 CYS A N 1
ATOM 695 C CA . CYS A 1 85 ? 2.087 12.321 -0.030 1.00 56.59 85 CYS A CA 1
ATOM 696 C C . CYS A 1 85 ? 0.828 11.472 0.221 1.00 56.59 85 CYS A C 1
ATOM 698 O O . CYS A 1 85 ? 0.959 10.306 0.564 1.00 56.59 85 CYS A O 1
ATOM 700 N N . GLY A 1 86 ? -0.367 12.066 0.044 1.00 62.84 86 GLY A N 1
ATOM 701 C CA . GLY A 1 86 ? -1.680 11.406 -0.157 1.00 62.84 86 GLY A CA 1
ATOM 702 C C . GLY A 1 86 ? -2.283 10.598 1.004 1.00 62.84 86 GLY A C 1
ATOM 703 O O . GLY A 1 86 ? -3.494 10.630 1.226 1.00 62.84 86 GLY A O 1
ATOM 704 N N . LEU A 1 87 ? -1.433 9.962 1.802 1.00 69.00 87 LEU A N 1
ATOM 705 C CA . LEU A 1 87 ? -1.733 8.861 2.711 1.00 69.00 87 LEU A CA 1
ATOM 706 C C . LEU A 1 87 ? -2.558 9.262 3.937 1.00 69.00 87 LEU A C 1
ATOM 708 O O . LEU A 1 87 ? -3.293 8.438 4.477 1.00 69.00 87 LEU A O 1
ATOM 712 N N . ILE A 1 88 ? -2.485 10.522 4.381 1.00 72.75 88 ILE A N 1
ATOM 713 C CA . ILE A 1 88 ? -3.142 10.975 5.622 1.00 72.75 88 ILE A CA 1
ATOM 714 C C . ILE A 1 88 ? -4.664 10.749 5.569 1.00 72.75 88 ILE A C 1
ATOM 716 O O . ILE A 1 88 ? -5.267 10.329 6.558 1.00 72.75 88 ILE A O 1
ATOM 720 N N . SER A 1 89 ? -5.303 11.003 4.423 1.00 74.88 89 SER A N 1
ATOM 721 C CA . SER A 1 89 ? -6.754 10.825 4.270 1.00 74.88 89 SER A CA 1
ATOM 722 C C . SER A 1 89 ? -7.147 9.347 4.165 1.00 74.88 89 SER A C 1
ATOM 724 O O . SER A 1 89 ? -8.130 8.931 4.788 1.00 74.88 89 SER A O 1
ATOM 726 N N . SER A 1 90 ? -6.360 8.544 3.442 1.00 81.25 90 SER A N 1
ATOM 727 C CA . SER A 1 90 ? -6.545 7.095 3.309 1.00 81.25 90 SER A CA 1
ATOM 728 C C . SER A 1 90 ? -6.408 6.396 4.664 1.00 81.25 90 SER A C 1
ATOM 730 O O . SER A 1 90 ? -7.296 5.645 5.065 1.00 81.25 90 SER A O 1
ATOM 732 N N . ILE A 1 91 ? -5.363 6.715 5.433 1.00 83.44 91 ILE A N 1
ATOM 733 C CA . ILE A 1 91 ? -5.119 6.137 6.762 1.00 83.44 91 ILE A CA 1
ATOM 734 C C . ILE A 1 91 ? -6.225 6.528 7.749 1.00 83.44 91 ILE A C 1
ATOM 736 O O . ILE A 1 91 ? -6.758 5.664 8.448 1.00 83.44 91 ILE A O 1
ATOM 740 N N . ALA A 1 92 ? -6.634 7.801 7.781 1.00 84.12 92 ALA A N 1
ATOM 741 C CA . ALA A 1 92 ? -7.737 8.243 8.634 1.00 84.12 92 ALA A CA 1
ATOM 742 C C . ALA A 1 92 ? -9.050 7.503 8.314 1.00 84.12 92 ALA A C 1
ATOM 744 O O . ALA A 1 92 ? -9.775 7.095 9.226 1.00 84.12 92 ALA A O 1
ATOM 745 N N . THR A 1 93 ? -9.334 7.285 7.027 1.00 84.44 93 THR A N 1
ATOM 746 C CA . THR A 1 93 ? -10.521 6.548 6.572 1.00 84.44 93 THR A CA 1
ATOM 747 C C . THR A 1 93 ? -10.452 5.079 6.985 1.00 84.44 93 THR A C 1
ATOM 749 O O . THR A 1 93 ? -11.398 4.572 7.583 1.00 84.44 93 THR A O 1
ATOM 752 N N . LEU A 1 94 ? -9.312 4.418 6.770 1.00 85.75 94 LEU A N 1
ATOM 753 C CA . LEU A 1 94 ? -9.094 3.027 7.175 1.00 85.75 94 LEU A CA 1
ATOM 754 C C . LEU A 1 94 ? -9.237 2.835 8.689 1.00 85.75 94 LEU A C 1
ATOM 756 O O . LEU A 1 94 ? -9.882 1.887 9.134 1.00 85.75 94 LEU A O 1
ATOM 760 N N . ARG A 1 95 ? -8.718 3.765 9.501 1.00 87.50 95 ARG A N 1
ATOM 761 C CA . ARG A 1 95 ? -8.914 3.735 10.960 1.00 87.50 95 ARG A CA 1
ATOM 762 C C . ARG A 1 95 ? -10.394 3.835 11.334 1.00 87.50 95 ARG A C 1
ATOM 764 O O . ARG A 1 95 ? -10.854 3.076 12.186 1.00 87.50 95 ARG A O 1
ATOM 771 N N . ALA A 1 96 ? -11.148 4.725 10.688 1.00 83.69 96 ALA A N 1
ATOM 772 C CA . ALA A 1 96 ? -12.584 4.851 10.923 1.00 83.69 96 ALA A CA 1
ATOM 773 C C . ALA A 1 96 ? -13.354 3.580 10.520 1.00 83.69 96 ALA A C 1
ATOM 775 O O . ALA A 1 96 ? -14.288 3.189 11.221 1.00 83.69 96 ALA A O 1
ATOM 776 N N . THR A 1 97 ? -12.957 2.919 9.429 1.00 83.50 97 THR A N 1
ATOM 777 C CA . THR A 1 97 ? -13.523 1.632 8.998 1.00 83.50 97 THR A CA 1
ATOM 778 C C . THR A 1 97 ? -13.223 0.527 10.011 1.00 83.50 97 THR A C 1
ATOM 780 O O . THR A 1 97 ? -14.147 -0.157 10.452 1.00 83.50 97 THR A O 1
ATOM 783 N N . ASN A 1 98 ? -11.979 0.421 10.487 1.00 83.25 98 ASN A N 1
ATOM 784 C CA . ASN A 1 98 ? -11.593 -0.543 11.521 1.00 83.25 98 ASN A CA 1
ATOM 785 C C . ASN A 1 98 ? -12.411 -0.378 12.814 1.00 83.25 98 ASN A C 1
ATOM 787 O O . ASN A 1 98 ? -12.806 -1.369 13.421 1.00 83.25 98 ASN A O 1
ATOM 791 N N . SER A 1 99 ? -12.705 0.861 13.229 1.00 75.62 99 SER A N 1
ATOM 792 C CA . SER A 1 99 ? -13.518 1.132 14.426 1.00 75.62 99 SER A CA 1
ATOM 793 C C . SER A 1 99 ? -14.998 0.758 14.289 1.00 75.62 99 SER A C 1
ATOM 795 O O . SER A 1 99 ? -15.674 0.645 15.304 1.00 75.62 99 SER A O 1
ATOM 797 N N . LYS A 1 100 ? -15.524 0.589 13.068 1.00 70.88 100 LYS A N 1
ATOM 798 C CA . LYS A 1 100 ? -16.921 0.170 12.842 1.00 70.88 100 LYS A CA 1
ATOM 799 C C . LYS A 1 100 ? -17.111 -1.347 12.887 1.00 70.88 100 LYS A C 1
ATOM 801 O O . LYS A 1 100 ? -18.244 -1.794 13.035 1.00 70.88 100 LYS A O 1
ATOM 806 N N . MET A 1 101 ? -16.038 -2.114 12.694 1.00 60.91 101 MET A N 1
ATOM 807 C CA . MET A 1 101 ? -16.079 -3.580 12.633 1.00 60.91 101 MET A CA 1
ATOM 808 C C . MET A 1 101 ? -15.596 -4.265 13.923 1.00 60.91 101 MET A C 1
ATOM 810 O O . MET A 1 101 ? -15.706 -5.487 14.025 1.00 60.91 101 MET A O 1
ATOM 814 N N . ALA A 1 102 ? -15.066 -3.494 14.880 1.00 55.97 102 ALA A N 1
ATOM 815 C CA . ALA A 1 102 ? -14.710 -3.932 16.232 1.00 55.97 102 ALA A CA 1
ATOM 816 C C . ALA A 1 102 ? -15.920 -3.875 17.179 1.00 55.97 102 ALA A C 1
ATOM 818 O O . ALA A 1 102 ? -16.030 -4.784 18.032 1.00 55.97 102 ALA A O 1
#

Secondary structure (DSSP, 8-state):
-PPP-SHHHHHHHHTT-HHHHHHHHHHGGGS-HHHHHHHHHHHHTT-HHHHHHHHHHHHHHTT----HHHHHHHHHHHHHHT--SSHHHHHHHHHHHHHHH-